Protein AF-X1AUG3-F1 (afdb_monomer_lite)

Radius of gyration: 14.81 Å; chains: 1; bounding box: 40×39×36 Å

Secondary structure (DSSP, 8-state):
---HHHHHHHHHH--TTTHHHHHHHHHHHHHTSSSEEEEEETT-BEEEE--TTPPTTPBPPHHHHHHHHHHHHHHHHHHTTS-EEEEEE-TTS-EEEEEEETTTEEEEEEE-SSPPPHHHHHHHHHHHHHHHHHHHHHHHHHH-

Structure (mmCIF, N/CA/C/O backbone):
data_AF-X1AUG3-F1
#
_entry.id   AF-X1AUG3-F1
#
loop_
_atom_site.group_PDB
_atom_site.id
_atom_site.type_symbol
_atom_site.label_atom_id
_atom_site.label_alt_id
_atom_site.label_comp_id
_atom_site.label_asym_id
_atom_site.label_entity_id
_atom_site.label_seq_id
_atom_site.pdbx_PDB_ins_code
_atom_site.Cartn_x
_atom_site.Cartn_y
_atom_site.Cartn_z
_atom_site.occupancy
_atom_site.B_iso_or_equiv
_atom_site.auth_seq_id
_atom_site.auth_comp_id
_atom_site.auth_asym_id
_atom_site.auth_atom_id
_atom_site.pdbx_PDB_model_num
ATOM 1 N N . GLN A 1 1 ? 9.358 -6.364 19.614 1.00 47.59 1 GLN A N 1
ATOM 2 C CA . GLN A 1 1 ? 8.667 -5.808 18.433 1.00 47.59 1 GLN A CA 1
ATOM 3 C C . GLN A 1 1 ? 9.353 -6.352 17.190 1.00 47.59 1 GLN A C 1
ATOM 5 O O . GLN A 1 1 ? 10.558 -6.181 17.061 1.00 47.59 1 GLN A O 1
ATOM 10 N N . GLU A 1 2 ? 8.629 -7.066 16.330 1.00 58.25 2 GLU A N 1
ATOM 11 C CA . GLU A 1 2 ? 9.107 -7.408 14.982 1.00 58.25 2 GLU A CA 1
ATOM 12 C C . GLU A 1 2 ? 8.834 -6.209 14.058 1.00 58.25 2 GLU A C 1
ATOM 14 O O . GLU A 1 2 ? 7.736 -5.662 14.089 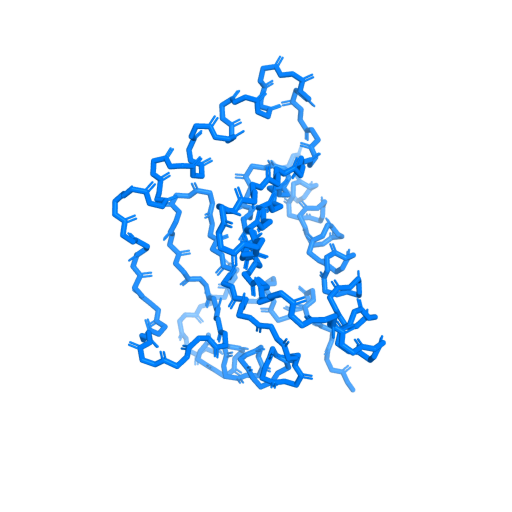1.00 58.25 2 GLU A O 1
ATOM 19 N N . ASN A 1 3 ? 9.824 -5.770 13.272 1.00 74.31 3 ASN A N 1
ATOM 20 C CA . ASN A 1 3 ? 9.666 -4.666 12.313 1.00 74.31 3 ASN A CA 1
ATOM 21 C C . ASN A 1 3 ? 8.805 -5.132 11.114 1.00 74.31 3 ASN A C 1
ATOM 23 O O . ASN A 1 3 ? 9.020 -6.241 10.617 1.00 74.31 3 ASN A O 1
ATOM 27 N N . LEU A 1 4 ? 7.872 -4.296 10.630 1.00 77.25 4 LEU A N 1
ATOM 28 C CA . LEU A 1 4 ? 7.038 -4.558 9.443 1.00 77.25 4 LEU A CA 1
ATOM 29 C C . LEU A 1 4 ? 7.880 -4.965 8.228 1.00 77.25 4 LEU A C 1
ATOM 31 O O . LEU A 1 4 ? 7.541 -5.926 7.546 1.00 77.25 4 LEU A O 1
ATOM 35 N N . THR A 1 5 ? 9.033 -4.328 8.031 1.00 77.25 5 THR A N 1
ATOM 36 C CA . THR A 1 5 ? 10.031 -4.675 7.003 1.00 77.25 5 THR A CA 1
ATOM 37 C C . THR A 1 5 ? 10.372 -6.170 7.006 1.00 77.25 5 THR A C 1
ATOM 39 O O . THR A 1 5 ? 10.444 -6.799 5.953 1.00 77.25 5 THR A O 1
ATOM 42 N N . LYS A 1 6 ? 10.560 -6.766 8.193 1.00 76.38 6 LYS A N 1
ATOM 43 C CA . LYS A 1 6 ? 10.890 -8.191 8.337 1.00 76.38 6 LYS A CA 1
ATOM 44 C C . LYS A 1 6 ? 9.697 -9.067 7.952 1.00 76.38 6 LYS A C 1
ATOM 46 O O . LYS A 1 6 ? 9.866 -10.019 7.205 1.00 76.38 6 LYS A O 1
ATOM 51 N N . ILE A 1 7 ? 8.501 -8.696 8.410 1.00 76.31 7 ILE A N 1
ATOM 52 C CA . ILE A 1 7 ? 7.256 -9.414 8.112 1.00 76.31 7 ILE A CA 1
ATOM 53 C C . ILE A 1 7 ? 6.991 -9.435 6.599 1.00 76.31 7 ILE A C 1
ATOM 55 O O . ILE A 1 7 ? 6.720 -10.496 6.050 1.00 76.31 7 ILE A O 1
ATOM 59 N N . PHE A 1 8 ? 7.127 -8.301 5.906 1.00 74.12 8 PHE A N 1
ATOM 60 C CA . PHE A 1 8 ? 6.914 -8.222 4.454 1.00 74.12 8 PHE A CA 1
ATOM 61 C C . PHE A 1 8 ? 7.964 -8.967 3.637 1.00 74.12 8 PHE A C 1
ATOM 63 O O . PHE A 1 8 ? 7.627 -9.614 2.646 1.00 74.12 8 PHE A O 1
ATOM 70 N N . ARG A 1 9 ? 9.226 -8.924 4.072 1.00 74.31 9 ARG A N 1
ATOM 71 C CA . ARG A 1 9 ? 10.281 -9.747 3.480 1.00 74.31 9 ARG A CA 1
ATOM 72 C C . ARG A 1 9 ? 9.934 -11.221 3.560 1.00 74.31 9 ARG A C 1
ATOM 74 O O . ARG A 1 9 ? 10.011 -11.917 2.555 1.00 74.31 9 ARG A O 1
ATOM 81 N N . ASP A 1 10 ? 9.530 -11.671 4.739 1.00 74.50 10 ASP A N 1
ATOM 82 C CA . ASP A 1 10 ? 9.194 -13.067 4.974 1.00 74.50 10 ASP A CA 1
ATOM 83 C C . ASP A 1 10 ? 7.897 -13.451 4.213 1.00 74.50 10 ASP A C 1
ATOM 85 O O . ASP A 1 10 ? 7.795 -14.573 3.732 1.00 74.50 10 ASP A O 1
ATOM 89 N N . ILE A 1 11 ? 6.953 -12.520 3.985 1.00 73.81 11 ILE A N 1
ATOM 90 C CA . ILE A 1 11 ? 5.775 -12.725 3.110 1.00 73.81 11 ILE A CA 1
ATOM 91 C C . ILE A 1 11 ? 6.176 -12.946 1.643 1.00 73.81 11 ILE A C 1
ATOM 93 O O . ILE A 1 11 ? 5.650 -13.852 1.002 1.00 73.81 11 ILE A O 1
ATOM 97 N N . LEU A 1 12 ? 7.092 -12.136 1.101 1.00 70.50 12 LEU A N 1
ATOM 98 C CA . LEU A 1 12 ? 7.505 -12.239 -0.306 1.00 70.50 12 LEU A CA 1
ATOM 99 C C . LEU A 1 12 ? 8.520 -13.364 -0.565 1.00 70.50 12 LEU A C 1
ATOM 101 O O . LEU A 1 12 ? 8.564 -13.895 -1.671 1.00 70.50 12 LEU A O 1
ATOM 105 N N . MET A 1 13 ? 9.341 -13.722 0.428 1.00 71.44 13 MET A N 1
ATOM 106 C CA . MET A 1 13 ? 10.390 -14.747 0.303 1.00 71.44 13 MET A CA 1
ATOM 107 C C . MET A 1 13 ? 10.010 -16.106 0.916 1.00 71.44 13 MET A C 1
ATOM 109 O O . MET A 1 13 ? 10.731 -17.085 0.732 1.00 71.44 13 MET A O 1
ATOM 113 N N . GLY A 1 14 ? 8.932 -16.171 1.699 1.00 61.41 14 GLY A N 1
ATOM 114 C CA . GLY A 1 14 ? 8.607 -17.315 2.545 1.0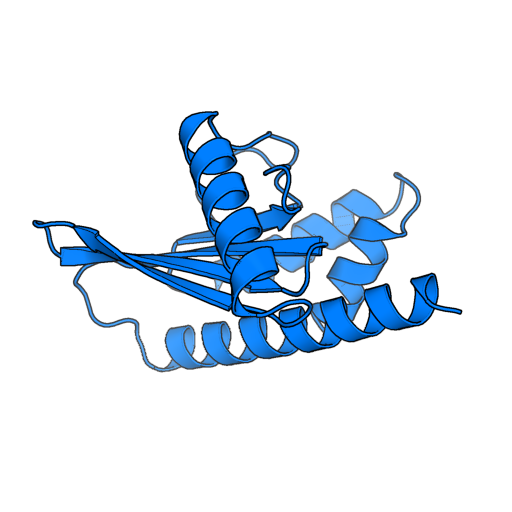0 61.41 14 GLY A CA 1
ATOM 115 C C . GLY A 1 14 ? 8.013 -18.512 1.807 1.00 61.41 14 GLY A C 1
ATOM 116 O O . GLY A 1 14 ? 7.277 -18.389 0.830 1.00 61.41 14 GLY A O 1
ATOM 117 N N . SER A 1 15 ? 8.280 -19.704 2.347 1.00 51.91 15 SER A N 1
ATOM 118 C CA . SER A 1 15 ? 7.519 -20.911 2.018 1.00 51.91 15 SER A CA 1
ATOM 119 C C . SER A 1 15 ? 6.132 -20.856 2.682 1.00 51.91 15 SER A C 1
ATOM 121 O O . SER A 1 15 ? 5.982 -20.344 3.792 1.00 51.91 15 SER A O 1
ATOM 123 N N . TYR A 1 16 ? 5.105 -21.372 2.000 1.00 50.34 16 TYR A N 1
ATOM 124 C CA . TYR A 1 16 ? 3.676 -21.223 2.337 1.00 50.34 16 TYR A CA 1
ATOM 125 C C . TYR A 1 16 ? 3.271 -21.523 3.803 1.00 50.34 16 TYR A C 1
ATOM 127 O O . TYR A 1 16 ? 2.204 -21.085 4.230 1.00 50.34 16 TYR A O 1
ATOM 135 N N . SER A 1 17 ? 4.074 -22.256 4.585 1.00 53.38 17 SER A N 1
ATOM 136 C CA . SER A 1 17 ? 3.726 -22.704 5.942 1.00 53.38 17 SER A CA 1
ATOM 137 C C . SER A 1 17 ? 3.774 -21.619 7.025 1.00 53.38 17 SER A C 1
ATOM 139 O O . SER A 1 17 ? 3.048 -21.734 8.009 1.00 53.38 17 SER A O 1
ATOM 141 N N . GLU A 1 18 ? 4.579 -20.564 6.863 1.00 63.72 18 GLU A N 1
ATOM 142 C CA . GLU A 1 18 ? 4.724 -19.484 7.868 1.00 63.72 18 GLU A CA 1
ATOM 143 C C . GLU A 1 18 ? 4.019 -18.181 7.453 1.00 63.72 18 GLU A C 1
ATOM 145 O O . GLU A 1 18 ? 3.775 -17.290 8.271 1.00 63.72 18 GLU A O 1
ATOM 150 N N . LEU A 1 19 ? 3.602 -18.107 6.188 1.00 68.56 19 LEU A N 1
ATOM 151 C CA . LEU A 1 19 ? 3.015 -16.936 5.542 1.00 68.56 19 LEU A CA 1
ATOM 152 C C . LEU A 1 19 ? 1.785 -16.388 6.284 1.00 68.56 19 LEU A C 1
ATOM 154 O O . LEU A 1 19 ? 1.660 -15.182 6.492 1.00 68.56 19 LEU A O 1
ATOM 158 N N . LYS A 1 20 ? 0.897 -17.277 6.744 1.00 72.19 20 LYS A N 1
ATOM 159 C CA . LYS A 1 20 ? -0.351 -16.892 7.418 1.00 72.19 20 LYS A CA 1
ATOM 160 C C . LYS A 1 20 ? -0.103 -16.117 8.717 1.00 72.19 20 LYS A C 1
ATOM 162 O O . LYS A 1 20 ? -0.744 -15.099 8.951 1.00 72.19 20 LYS A O 1
ATOM 167 N N . GLY A 1 21 ? 0.853 -16.559 9.536 1.00 75.31 21 GLY A N 1
ATOM 168 C CA . GLY A 1 21 ? 1.167 -15.893 10.804 1.00 75.31 21 GLY A CA 1
ATOM 169 C C . GLY A 1 21 ? 1.786 -14.508 10.606 1.00 75.31 21 GLY A C 1
ATOM 170 O O . GLY A 1 21 ? 1.538 -13.595 11.394 1.00 75.31 21 GLY A O 1
ATOM 171 N N . HIS A 1 22 ? 2.562 -14.330 9.536 1.00 75.31 22 HIS A N 1
ATOM 172 C CA . HIS A 1 22 ? 3.121 -13.035 9.157 1.00 75.31 22 HIS A CA 1
ATOM 173 C C . HIS A 1 22 ? 2.046 -12.067 8.651 1.00 75.31 22 HIS A C 1
ATOM 175 O O . HIS A 1 22 ? 2.025 -10.914 9.087 1.00 75.31 22 HIS A O 1
ATOM 181 N N . ILE A 1 23 ? 1.112 -12.543 7.821 1.00 77.94 23 ILE A N 1
ATOM 182 C CA . ILE A 1 23 ? -0.032 -11.746 7.356 1.00 77.94 23 ILE A CA 1
ATOM 183 C C . ILE A 1 23 ? -0.879 -11.284 8.548 1.00 77.94 23 ILE A C 1
ATOM 185 O O . ILE A 1 23 ? -1.077 -10.086 8.711 1.00 77.94 23 ILE A O 1
ATOM 189 N N . GLU A 1 24 ? -1.280 -12.188 9.448 1.00 80.38 24 GLU A N 1
ATOM 190 C CA . GLU A 1 24 ? -2.109 -11.840 10.616 1.00 80.38 24 GLU A CA 1
ATOM 191 C C . GLU A 1 24 ? -1.446 -10.793 11.533 1.00 80.38 24 GLU A C 1
ATOM 193 O O . GLU A 1 24 ? -2.113 -9.912 12.080 1.00 80.38 24 GLU A O 1
ATOM 198 N N . LYS A 1 25 ? -0.119 -10.861 11.713 1.00 82.31 25 LYS A N 1
ATOM 199 C CA . LYS A 1 25 ? 0.634 -9.849 12.473 1.00 82.31 25 LYS A CA 1
ATOM 200 C C . LYS A 1 25 ? 0.639 -8.491 11.768 1.00 82.31 25 LYS A C 1
ATOM 202 O O . LYS A 1 25 ? 0.472 -7.469 12.432 1.00 82.31 25 LYS A O 1
ATOM 207 N N . ALA A 1 26 ? 0.826 -8.471 10.449 1.00 82.31 26 ALA A N 1
ATOM 208 C CA . ALA A 1 26 ? 0.782 -7.239 9.668 1.00 82.31 26 ALA A CA 1
ATOM 209 C C . ALA A 1 26 ? -0.623 -6.617 9.672 1.00 82.31 26 ALA A C 1
ATOM 211 O O . ALA A 1 26 ? -0.743 -5.418 9.908 1.00 82.31 26 ALA A O 1
ATOM 212 N N . GLU A 1 27 ? -1.681 -7.419 9.507 1.00 84.38 27 GLU A N 1
ATOM 213 C CA . GLU A 1 27 ? -3.071 -6.951 9.594 1.00 84.38 27 GLU A CA 1
ATOM 214 C C . GLU A 1 27 ? -3.344 -6.293 10.949 1.00 84.38 27 GLU A C 1
ATOM 216 O O . GLU A 1 27 ? -3.898 -5.197 10.991 1.00 84.38 27 GLU A O 1
ATOM 221 N N . LYS A 1 28 ? -2.885 -6.899 12.054 1.00 86.06 28 LYS A N 1
ATOM 222 C CA . LYS A 1 28 ? -3.016 -6.310 13.397 1.00 86.06 28 LYS A CA 1
ATOM 223 C C . LYS A 1 28 ? -2.346 -4.944 13.511 1.00 86.06 28 LYS A C 1
ATOM 225 O O . LYS A 1 28 ? -2.973 -4.029 14.027 1.00 86.06 28 LYS A O 1
ATOM 230 N N . HIS A 1 29 ? -1.121 -4.785 13.009 1.00 85.06 29 HIS A N 1
ATOM 231 C CA . HIS A 1 29 ? -0.454 -3.479 13.029 1.00 85.06 29 HIS A CA 1
ATOM 232 C C . HIS A 1 29 ? -1.199 -2.435 12.187 1.00 85.06 29 HIS A C 1
ATOM 234 O O . HIS A 1 29 ? -1.283 -1.276 12.583 1.00 85.06 29 HIS A O 1
ATOM 240 N N . LEU A 1 30 ? -1.769 -2.832 11.044 1.00 87.62 30 LEU A N 1
ATOM 241 C CA . LEU A 1 30 ? -2.552 -1.919 10.212 1.00 87.62 30 LEU A CA 1
ATOM 242 C C . LEU A 1 30 ? -3.906 -1.558 10.847 1.00 87.62 30 LEU A C 1
ATOM 244 O O . LEU A 1 30 ? -4.379 -0.446 10.639 1.00 87.62 30 LEU A O 1
ATOM 248 N N . GLN A 1 31 ? -4.534 -2.451 11.621 1.00 87.56 31 GLN A N 1
ATOM 249 C CA . GLN A 1 31 ? -5.792 -2.166 12.337 1.00 87.56 31 GLN A CA 1
ATOM 250 C C . GLN A 1 31 ? -5.655 -1.030 13.362 1.00 87.56 31 GLN A C 1
ATOM 252 O O . GLN A 1 31 ? -6.645 -0.389 13.696 1.00 87.56 31 GLN A O 1
ATOM 257 N N . GLU A 1 32 ? -4.444 -0.753 13.849 1.00 87.94 32 GLU A N 1
ATOM 258 C CA . GLU A 1 32 ? -4.193 0.355 14.777 1.00 87.94 32 GLU A CA 1
ATOM 259 C C . GLU A 1 32 ? -4.116 1.732 14.100 1.00 87.94 32 GLU A C 1
ATOM 261 O O . GLU A 1 32 ? -3.852 2.732 14.772 1.00 87.94 32 GLU A O 1
ATOM 266 N N . ILE A 1 33 ? -4.268 1.778 12.775 1.00 88.12 33 ILE A N 1
ATOM 267 C CA . ILE A 1 33 ? -4.255 3.000 11.981 1.00 88.12 33 ILE A CA 1
ATOM 268 C C . ILE A 1 33 ? -5.694 3.309 11.584 1.00 88.12 33 ILE A C 1
ATOM 270 O O . ILE A 1 33 ? -6.336 2.508 10.902 1.00 88.12 33 ILE A O 1
ATOM 274 N N . ASN A 1 34 ? -6.182 4.496 11.944 1.00 87.56 34 ASN A N 1
ATOM 275 C CA . ASN A 1 34 ? -7.512 4.973 11.571 1.00 87.56 34 ASN A CA 1
ATOM 276 C C . ASN A 1 34 ? -7.557 5.467 10.110 1.00 87.56 34 ASN A C 1
ATOM 278 O O . ASN A 1 34 ? -7.875 6.614 9.809 1.00 87.56 34 ASN A O 1
ATOM 282 N N . ALA A 1 35 ? -7.171 4.595 9.185 1.00 87.31 35 ALA A N 1
ATOM 283 C CA . ALA A 1 35 ? -7.253 4.798 7.747 1.00 87.31 35 ALA A CA 1
ATOM 284 C C . ALA A 1 35 ? -7.418 3.447 7.062 1.00 87.31 35 ALA A C 1
ATOM 286 O O . ALA A 1 35 ? -6.986 2.419 7.579 1.00 87.31 35 ALA A O 1
ATOM 287 N N . ARG A 1 36 ? -7.996 3.434 5.862 1.00 90.38 36 ARG A N 1
ATOM 288 C CA . ARG A 1 36 ? -8.085 2.203 5.072 1.00 90.38 36 ARG A CA 1
ATOM 289 C C . ARG A 1 36 ? -6.806 2.037 4.266 1.00 90.38 36 ARG A C 1
ATOM 291 O O . ARG A 1 36 ? -6.529 2.845 3.383 1.00 90.38 36 ARG A O 1
ATOM 298 N N . ILE A 1 37 ? -6.052 0.989 4.565 1.00 91.50 37 ILE A N 1
ATOM 299 C CA . ILE A 1 37 ? -4.750 0.701 3.969 1.00 91.50 37 ILE A CA 1
ATOM 300 C C . ILE A 1 37 ? -4.805 -0.653 3.277 1.00 91.50 37 ILE A C 1
ATOM 302 O O . ILE A 1 37 ? -5.223 -1.655 3.866 1.00 91.50 37 ILE A O 1
ATOM 306 N N . ILE A 1 38 ? -4.355 -0.673 2.027 1.00 91.19 38 ILE A N 1
ATOM 307 C CA . ILE A 1 38 ? -4.144 -1.888 1.247 1.00 91.19 38 ILE A CA 1
ATOM 308 C C . ILE A 1 38 ? -2.706 -1.878 0.744 1.00 91.19 38 ILE A C 1
ATOM 310 O O . ILE A 1 38 ? -2.254 -0.895 0.161 1.00 91.19 38 ILE A O 1
ATOM 314 N N . ILE A 1 39 ? -1.999 -2.981 0.957 1.00 90.94 39 ILE A N 1
ATOM 315 C CA . ILE A 1 39 ? -0.633 -3.185 0.489 1.00 90.94 39 ILE A CA 1
ATOM 316 C C . ILE A 1 39 ? -0.662 -4.345 -0.498 1.00 90.94 39 ILE A C 1
ATOM 318 O O . ILE A 1 39 ? -1.071 -5.458 -0.159 1.00 90.94 39 ILE A O 1
ATOM 322 N N . SER A 1 40 ? -0.256 -4.072 -1.731 1.00 90.00 40 SER A N 1
ATOM 323 C CA . SER A 1 40 ? -0.225 -5.028 -2.832 1.00 90.00 40 SER A CA 1
ATOM 324 C C . SER A 1 40 ? 1.128 -5.009 -3.533 1.00 90.00 40 SER A C 1
ATOM 326 O O . SER A 1 40 ? 1.939 -4.104 -3.330 1.00 90.00 40 SER A O 1
ATOM 328 N N . ASP A 1 41 ? 1.364 -5.986 -4.401 1.00 89.00 41 ASP A N 1
ATOM 329 C CA . ASP A 1 41 ? 2.372 -5.816 -5.445 1.00 89.00 41 ASP A CA 1
ATOM 330 C C . ASP A 1 41 ? 1.891 -4.817 -6.523 1.00 89.00 41 ASP A C 1
ATOM 332 O O . ASP A 1 41 ? 0.739 -4.361 -6.514 1.00 89.00 41 ASP A O 1
ATOM 336 N N . ILE A 1 42 ? 2.766 -4.474 -7.474 1.00 88.06 42 ILE A N 1
ATOM 337 C CA . ILE A 1 42 ? 2.416 -3.604 -8.615 1.00 88.06 42 ILE A CA 1
ATOM 338 C C . ILE A 1 42 ? 1.383 -4.212 -9.579 1.00 88.06 42 ILE A C 1
ATOM 340 O O . ILE A 1 42 ? 0.807 -3.488 -10.387 1.00 88.06 42 ILE A O 1
ATOM 344 N N . SER A 1 43 ? 1.138 -5.523 -9.506 1.00 87.69 43 SER A N 1
ATOM 345 C CA . SER A 1 43 ? 0.097 -6.207 -10.288 1.00 87.69 43 SER A CA 1
ATOM 346 C C . SER A 1 43 ? -1.270 -6.149 -9.594 1.00 87.69 43 SER A C 1
ATOM 348 O O . SER A 1 43 ? -2.277 -6.586 -10.152 1.00 87.69 43 SER A O 1
ATOM 350 N N . GLY A 1 44 ? -1.321 -5.607 -8.373 1.00 86.94 44 GLY A N 1
ATOM 351 C CA . GLY A 1 44 ? -2.518 -5.507 -7.552 1.00 86.94 44 GLY A CA 1
ATOM 352 C C . GLY A 1 44 ? -2.907 -6.810 -6.856 1.00 86.94 44 GLY A C 1
ATOM 353 O O . GLY A 1 44 ? -4.072 -6.975 -6.491 1.00 86.94 44 GLY A O 1
ATOM 354 N N . ASN A 1 45 ? -1.971 -7.739 -6.656 1.00 87.38 45 ASN A N 1
ATOM 355 C CA . ASN A 1 45 ? -2.177 -8.872 -5.756 1.00 87.38 45 ASN A CA 1
ATOM 356 C C . ASN A 1 45 ? -2.031 -8.387 -4.315 1.00 87.38 45 ASN A C 1
ATOM 358 O O . ASN A 1 45 ? -0.974 -7.887 -3.926 1.00 87.38 45 ASN A O 1
ATOM 362 N N . VAL A 1 46 ? -3.103 -8.491 -3.528 1.00 87.06 46 VAL A N 1
ATOM 363 C CA . VAL A 1 46 ? -3.115 -7.968 -2.161 1.00 87.06 46 VAL A CA 1
ATOM 364 C C . VAL A 1 46 ? -2.263 -8.857 -1.262 1.00 87.06 46 VAL A C 1
ATOM 366 O O . VAL A 1 46 ? -2.541 -10.045 -1.103 1.00 87.06 46 VAL A O 1
ATOM 369 N N . LEU A 1 47 ? -1.248 -8.253 -0.645 1.00 85.25 47 LEU A N 1
ATOM 370 C CA . LEU A 1 47 ? -0.387 -8.897 0.342 1.00 85.25 47 LEU A CA 1
ATOM 371 C C . LEU A 1 47 ? -1.021 -8.809 1.730 1.00 85.25 47 LEU A C 1
ATOM 373 O O . LEU A 1 47 ? -1.101 -9.805 2.443 1.00 85.25 47 LEU A O 1
ATOM 377 N N . VAL A 1 48 ? -1.490 -7.613 2.105 1.00 88.31 48 VAL A N 1
ATOM 378 C CA . VAL A 1 48 ? -2.142 -7.360 3.394 1.00 88.31 48 VAL A CA 1
ATOM 379 C C . VAL A 1 48 ? -2.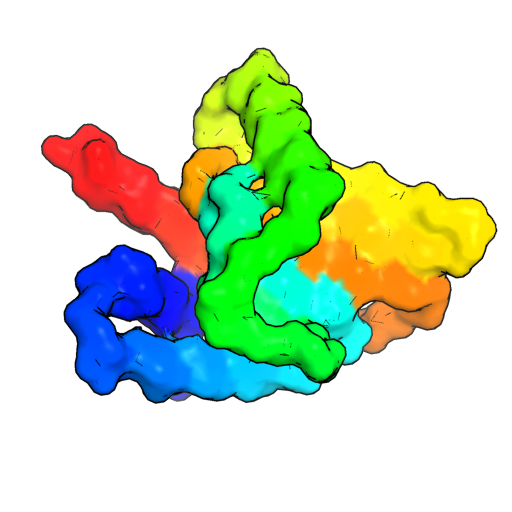992 -6.088 3.357 1.00 88.31 48 VAL A C 1
ATOM 381 O O . VAL A 1 48 ? -2.725 -5.173 2.578 1.00 88.31 48 VAL A O 1
ATOM 384 N N . HIS A 1 49 ? -4.016 -6.004 4.203 1.00 90.00 49 HIS A N 1
ATOM 385 C CA . HIS A 1 49 ? -4.862 -4.819 4.345 1.00 90.00 49 HIS A CA 1
ATOM 386 C C . HIS A 1 49 ? -5.500 -4.751 5.741 1.00 90.00 49 HIS A C 1
ATOM 388 O O . HIS A 1 49 ? -5.541 -5.743 6.460 1.00 90.00 49 HIS A O 1
ATOM 394 N N . ASN A 1 50 ? -6.063 -3.600 6.115 1.00 88.62 50 ASN A N 1
ATOM 395 C CA . ASN A 1 50 ? -6.954 -3.478 7.287 1.00 88.62 50 ASN A CA 1
ATOM 396 C C . ASN A 1 50 ? -8.429 -3.242 6.911 1.00 88.62 50 ASN A C 1
ATOM 398 O O . ASN A 1 50 ? -9.278 -3.028 7.775 1.00 88.62 50 ASN A O 1
ATOM 402 N N . VAL A 1 51 ? -8.751 -3.284 5.616 1.00 83.88 51 VAL A N 1
ATOM 403 C CA . VAL A 1 51 ? -10.105 -3.028 5.111 1.00 83.88 51 VAL A CA 1
ATOM 404 C C . VAL A 1 51 ? -11.051 -4.175 5.476 1.00 83.88 51 VAL A C 1
ATOM 406 O O . VAL A 1 51 ? -10.832 -5.317 5.079 1.00 83.88 51 VAL A O 1
ATOM 409 N N . GLN A 1 52 ? -12.123 -3.869 6.210 1.00 72.12 52 GLN A N 1
ATOM 410 C CA . GLN A 1 52 ? -13.159 -4.848 6.550 1.00 72.12 52 GLN A CA 1
ATOM 411 C C . GLN A 1 52 ? -13.929 -5.302 5.301 1.00 72.12 52 GLN A C 1
ATOM 413 O O . GLN A 1 52 ? -14.239 -4.497 4.424 1.00 72.12 52 GLN A O 1
ATOM 418 N N . GLY A 1 53 ? -14.266 -6.593 5.234 1.00 63.97 53 GLY A N 1
ATOM 419 C CA . GLY A 1 53 ? -15.036 -7.171 4.125 1.00 63.97 53 GLY A CA 1
ATOM 420 C C . GLY A 1 53 ? -14.221 -7.512 2.870 1.00 63.97 53 GLY A C 1
ATOM 421 O O . GLY A 1 53 ? -14.790 -8.013 1.904 1.00 63.97 53 GLY A O 1
ATOM 422 N N . VAL A 1 54 ? -12.905 -7.287 2.886 1.00 63.50 54 VAL A N 1
ATOM 423 C CA . VAL A 1 54 ? -11.956 -7.813 1.893 1.00 63.50 54 VAL A CA 1
ATOM 424 C C . VAL A 1 54 ? -11.277 -9.039 2.515 1.00 63.50 54 VAL A C 1
ATOM 426 O O . VAL A 1 54 ? -10.934 -9.001 3.692 1.00 63.50 54 VAL A O 1
ATOM 429 N N . SER A 1 55 ? -11.136 -10.149 1.787 1.00 53.78 55 SER A N 1
ATOM 430 C CA . SER A 1 55 ? -10.347 -11.301 2.252 1.00 53.78 55 SER A CA 1
ATOM 431 C C . SER A 1 55 ? -8.927 -11.251 1.685 1.00 53.78 55 SER A C 1
ATOM 433 O O . SER A 1 55 ? -8.746 -11.059 0.480 1.00 53.78 55 SER A O 1
ATOM 435 N N . SER A 1 56 ? -7.925 -11.475 2.531 1.00 54.38 56 SER A N 1
ATOM 436 C CA . SER A 1 56 ? -6.514 -11.584 2.153 1.00 54.38 56 SER A CA 1
ATOM 437 C C . SER A 1 56 ? -6.311 -12.699 1.103 1.00 54.38 56 SER A C 1
ATOM 439 O O . SER A 1 56 ? -6.967 -13.741 1.157 1.00 54.38 56 SER A O 1
ATOM 441 N N . GLY A 1 57 ? -5.442 -12.472 0.108 1.00 57.16 57 GLY A N 1
ATOM 442 C CA . GLY A 1 57 ? -5.257 -13.366 -1.051 1.00 57.16 57 GLY A CA 1
ATOM 443 C C . GLY A 1 57 ? -6.144 -13.062 -2.271 1.00 57.16 57 GLY A C 1
ATOM 444 O O . GLY A 1 57 ? -6.113 -13.800 -3.255 1.00 57.16 57 GLY A O 1
ATOM 445 N N . LEU A 1 58 ? -6.926 -11.978 -2.233 1.00 68.88 58 LEU A N 1
ATOM 446 C CA . LEU A 1 58 ? -7.661 -11.459 -3.389 1.00 68.88 58 LEU A CA 1
ATOM 447 C C . LEU A 1 58 ? -6.780 -10.557 -4.265 1.00 68.88 58 LEU A C 1
ATOM 449 O O . LEU A 1 58 ? -5.920 -9.819 -3.788 1.00 68.88 58 LEU A O 1
ATOM 453 N N . SER A 1 59 ? -7.048 -10.574 -5.567 1.00 78.50 59 SER A N 1
ATOM 454 C CA . SER A 1 59 ? -6.566 -9.534 -6.474 1.00 78.50 59 SER A CA 1
ATOM 455 C C . SER A 1 59 ? -7.484 -8.317 -6.361 1.00 78.50 59 SER A C 1
ATOM 457 O O . SER A 1 59 ? -8.702 -8.465 -6.216 1.00 78.50 59 SER A O 1
ATOM 459 N N . LEU A 1 60 ? -6.913 -7.116 -6.427 1.00 84.69 60 LEU A N 1
ATOM 460 C CA . LEU A 1 60 ? -7.687 -5.883 -6.503 1.00 84.69 60 LEU A CA 1
ATOM 461 C C . LEU A 1 60 ? -8.647 -5.917 -7.701 1.00 84.69 60 LEU A C 1
ATOM 463 O O . LEU A 1 60 ? -8.413 -6.593 -8.709 1.00 84.69 60 LEU A O 1
ATOM 467 N N . ARG A 1 61 ? -9.739 -5.153 -7.596 1.00 85.56 61 ARG A N 1
ATOM 468 C CA . ARG A 1 61 ? -10.669 -4.953 -8.714 1.00 85.56 61 ARG A CA 1
ATOM 469 C C . ARG A 1 61 ? -9.906 -4.408 -9.928 1.00 85.56 61 ARG A C 1
ATOM 471 O O . ARG A 1 61 ? -8.932 -3.677 -9.771 1.00 85.56 61 ARG A O 1
ATOM 478 N N . ALA A 1 62 ? -10.342 -4.792 -11.129 1.00 86.69 62 ALA A N 1
ATOM 479 C CA . ALA A 1 62 ? -9.627 -4.508 -12.374 1.00 86.69 62 ALA A CA 1
ATOM 480 C C . ALA A 1 62 ? -9.257 -3.026 -12.544 1.00 86.69 62 ALA A C 1
ATOM 482 O O . ALA A 1 62 ? -8.111 -2.730 -12.835 1.00 86.69 62 ALA A O 1
ATOM 483 N N . ASP A 1 63 ? -10.173 -2.112 -12.242 1.00 86.50 63 ASP A N 1
ATOM 484 C CA . ASP A 1 63 ? -9.938 -0.667 -12.311 1.00 86.50 63 ASP A CA 1
ATOM 485 C C . ASP A 1 63 ? -8.837 -0.164 -11.363 1.00 86.50 63 ASP A C 1
ATOM 487 O O . ASP A 1 63 ? -8.040 0.687 -11.745 1.00 86.50 63 ASP A O 1
ATOM 491 N N . LEU A 1 64 ? -8.744 -0.700 -10.143 1.00 87.06 64 LEU A N 1
ATOM 492 C CA . LEU A 1 64 ? -7.660 -0.372 -9.214 1.00 87.06 64 LEU A CA 1
ATOM 493 C C . LEU A 1 64 ? -6.322 -0.936 -9.696 1.00 87.06 64 LEU A C 1
ATOM 495 O O . LEU A 1 64 ? -5.293 -0.287 -9.525 1.00 87.06 64 LEU A O 1
ATOM 499 N N . ARG A 1 65 ? -6.325 -2.118 -10.322 1.00 90.62 65 ARG A N 1
ATOM 500 C CA . ARG A 1 65 ? -5.113 -2.682 -10.938 1.00 90.62 65 ARG A CA 1
ATOM 501 C C . ARG A 1 65 ? -4.660 -1.844 -12.126 1.00 90.62 65 ARG A C 1
ATOM 503 O O . ARG A 1 65 ? -3.480 -1.525 -12.218 1.00 90.62 65 ARG A O 1
ATOM 510 N N . ASP A 1 66 ? -5.594 -1.434 -12.977 1.00 90.50 66 ASP A N 1
ATOM 511 C CA . ASP A 1 66 ? -5.326 -0.572 -14.128 1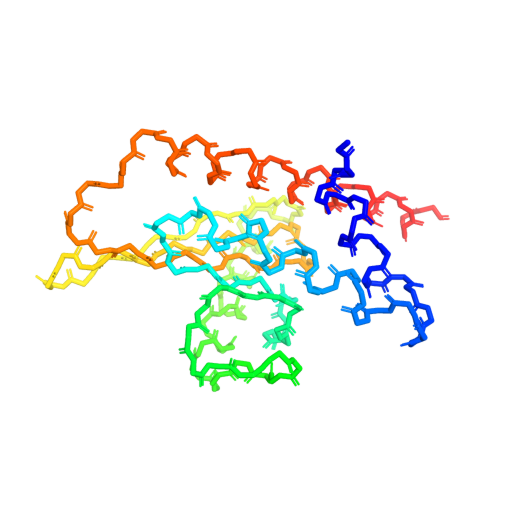.00 90.50 66 ASP A CA 1
ATOM 512 C C . ASP A 1 66 ? -4.813 0.801 -13.674 1.00 90.50 66 ASP A C 1
ATOM 514 O O . ASP A 1 66 ? -3.884 1.350 -14.271 1.00 90.50 66 ASP A O 1
ATOM 518 N N . PHE A 1 67 ? -5.353 1.330 -12.571 1.00 90.25 67 PHE A N 1
ATOM 519 C CA . PHE A 1 67 ? -4.862 2.551 -11.938 1.00 90.25 67 PHE A CA 1
ATOM 520 C C . PHE A 1 67 ? -3.419 2.401 -11.435 1.00 90.25 67 PHE A C 1
ATOM 522 O O . PHE A 1 67 ? -2.567 3.209 -11.804 1.00 90.25 67 PHE A O 1
ATOM 529 N N . ILE A 1 68 ? -3.109 1.350 -10.662 1.00 91.31 68 ILE A N 1
ATOM 530 C CA . ILE A 1 68 ? -1.737 1.075 -10.193 1.00 91.31 68 ILE A CA 1
ATOM 531 C C . ILE A 1 68 ? -0.787 0.910 -11.381 1.00 91.31 68 ILE A C 1
ATOM 533 O O . ILE A 1 68 ? 0.292 1.499 -11.382 1.00 91.31 68 ILE A O 1
ATOM 537 N N . SER A 1 69 ? -1.192 0.154 -12.402 1.00 90.75 69 SER A N 1
ATOM 538 C CA . SER A 1 69 ? -0.397 -0.074 -13.609 1.00 90.75 69 SER A CA 1
ATOM 539 C C . SER A 1 69 ? -0.101 1.237 -14.340 1.00 90.75 69 SER A C 1
ATOM 541 O O . SER A 1 69 ? 1.056 1.529 -14.641 1.00 90.75 69 SER A O 1
ATOM 543 N N . SER A 1 70 ? -1.115 2.083 -14.533 1.00 90.75 70 SER A N 1
ATOM 544 C CA . SER A 1 70 ? -0.966 3.396 -15.174 1.00 90.75 70 SER A CA 1
ATOM 545 C C . SER A 1 70 ? -0.028 4.310 -14.384 1.00 90.75 70 SER A C 1
ATOM 547 O O . SER A 1 70 ? 0.874 4.927 -14.953 1.00 90.75 70 SER A O 1
ATOM 549 N N . CYS A 1 71 ? -0.185 4.357 -13.060 1.00 90.38 71 CYS A N 1
ATOM 550 C CA . CYS A 1 71 ? 0.716 5.087 -12.176 1.00 90.38 71 CYS A CA 1
ATOM 551 C C . CYS A 1 71 ? 2.145 4.533 -12.227 1.00 90.38 71 CYS A C 1
ATOM 553 O O . CYS A 1 71 ? 3.094 5.313 -12.255 1.00 90.38 71 CYS A O 1
ATOM 555 N N . ASN A 1 72 ? 2.322 3.212 -12.301 1.00 88.00 72 ASN A N 1
ATOM 556 C CA . ASN A 1 72 ? 3.639 2.592 -12.413 1.00 88.00 72 ASN A CA 1
ATOM 557 C C . ASN A 1 72 ? 4.329 2.942 -13.742 1.00 88.00 72 ASN A C 1
ATOM 559 O O . ASN A 1 72 ? 5.515 3.262 -13.742 1.00 88.00 72 ASN A O 1
ATOM 563 N N . VAL A 1 73 ? 3.586 2.971 -14.854 1.00 89.06 73 VAL A N 1
ATOM 564 C CA . VAL A 1 73 ? 4.093 3.411 -16.167 1.00 89.06 73 VAL A CA 1
ATOM 565 C C . VAL A 1 73 ? 4.523 4.878 -16.128 1.00 89.06 73 VAL A C 1
ATOM 567 O O . VAL A 1 73 ? 5.599 5.225 -16.615 1.00 89.06 73 VAL A O 1
ATOM 570 N N . ILE A 1 74 ? 3.720 5.765 -15.530 1.00 86.75 74 ILE A N 1
ATOM 571 C CA . ILE A 1 74 ? 4.116 7.173 -15.337 1.00 86.75 74 ILE A CA 1
ATOM 572 C C . ILE A 1 74 ? 5.382 7.243 -14.483 1.00 86.75 74 ILE A C 1
ATOM 574 O O . ILE A 1 74 ? 6.321 7.972 -14.807 1.00 86.75 74 ILE A O 1
ATOM 578 N N . ARG A 1 75 ? 5.418 6.455 -13.407 1.00 88.62 75 ARG A N 1
ATOM 579 C CA . ARG A 1 75 ? 6.549 6.383 -12.494 1.00 88.62 75 ARG A CA 1
ATOM 580 C C . ARG A 1 75 ? 7.834 5.961 -13.214 1.00 88.62 75 ARG A C 1
ATOM 582 O O . ARG A 1 75 ? 8.863 6.596 -13.021 1.00 88.62 75 ARG A O 1
ATOM 589 N N . GLU A 1 76 ? 7.776 4.948 -14.070 1.00 84.75 76 GLU A N 1
ATOM 590 C CA . GLU A 1 76 ? 8.918 4.465 -14.854 1.00 84.75 76 GLU A CA 1
ATOM 591 C C . GLU A 1 76 ? 9.412 5.519 -15.852 1.00 84.75 76 GLU A C 1
ATOM 593 O O . GLU A 1 76 ? 10.608 5.776 -15.946 1.00 84.75 76 GLU A O 1
ATOM 598 N N . ASN A 1 77 ? 8.497 6.205 -16.537 1.00 83.50 77 ASN A N 1
ATOM 599 C CA . ASN A 1 77 ? 8.863 7.204 -17.541 1.00 83.50 77 ASN A CA 1
ATOM 600 C C . ASN A 1 77 ? 9.426 8.506 -16.946 1.00 83.50 77 ASN A C 1
ATOM 602 O O . ASN A 1 77 ? 10.263 9.152 -17.572 1.00 83.50 77 ASN A O 1
ATOM 606 N N . VAL A 1 78 ? 8.958 8.916 -15.763 1.00 78.31 78 VAL A N 1
ATOM 607 C CA . VAL A 1 78 ? 9.310 10.216 -15.159 1.00 78.31 78 VAL A CA 1
ATOM 608 C C . VAL A 1 78 ? 10.368 10.081 -14.066 1.00 78.31 78 VAL A C 1
ATOM 610 O O . VAL A 1 78 ? 11.254 10.925 -13.956 1.00 78.31 78 VAL A O 1
ATOM 613 N N . PHE A 1 79 ? 10.298 9.019 -13.264 1.00 72.38 79 PHE A N 1
ATOM 614 C CA . PHE A 1 79 ? 11.157 8.813 -12.094 1.00 72.38 79 PHE A CA 1
ATOM 615 C C . PHE A 1 79 ? 12.168 7.680 -12.296 1.00 72.38 79 PHE A C 1
ATOM 617 O O . PHE A 1 79 ? 12.918 7.380 -11.364 1.00 72.38 79 PHE A O 1
ATOM 624 N N . LEU A 1 80 ? 12.209 7.090 -13.502 1.00 66.56 80 LEU A N 1
ATOM 625 C CA . LEU A 1 80 ? 13.114 6.030 -13.964 1.00 66.56 80 LEU A CA 1
ATOM 626 C C . LEU A 1 80 ? 13.022 4.753 -13.114 1.00 66.56 80 LEU A C 1
ATOM 628 O O . LEU A 1 80 ? 12.470 3.732 -13.518 1.00 66.56 80 LEU A O 1
ATOM 632 N N . SER A 1 81 ? 13.563 4.821 -11.901 1.00 62.97 81 SER A N 1
ATOM 633 C CA . SER A 1 81 ? 13.769 3.706 -10.988 1.00 62.97 81 SER A CA 1
ATOM 634 C C . SER A 1 81 ? 13.496 4.048 -9.518 1.00 62.97 81 SER A C 1
ATOM 636 O O . SER A 1 81 ? 13.670 3.171 -8.668 1.00 62.97 81 SER A O 1
ATOM 638 N N . ASP A 1 82 ? 12.985 5.238 -9.187 1.00 77.00 82 ASP A N 1
ATOM 639 C CA . ASP A 1 82 ? 12.677 5.592 -7.795 1.00 77.00 82 ASP A CA 1
ATOM 640 C C . ASP A 1 82 ? 11.201 5.427 -7.405 1.00 77.00 82 ASP A C 1
ATOM 642 O O . ASP A 1 82 ? 10.362 5.094 -8.236 1.00 77.00 82 ASP A O 1
ATOM 646 N N . SER A 1 83 ? 10.887 5.549 -6.119 1.00 86.12 83 SER A N 1
ATOM 647 C CA . SER A 1 83 ? 9.504 5.467 -5.626 1.00 86.12 83 SER A CA 1
ATOM 648 C C . SER A 1 83 ? 8.701 6.714 -6.017 1.00 86.12 83 SER A C 1
ATOM 650 O O . SER A 1 83 ? 9.270 7.799 -6.116 1.00 86.12 83 SER A O 1
ATOM 652 N N . ALA A 1 84 ? 7.387 6.581 -6.199 1.00 89.75 84 ALA A N 1
ATOM 653 C CA . ALA A 1 84 ? 6.497 7.688 -6.552 1.00 89.75 84 ALA A CA 1
ATOM 654 C C . ALA A 1 84 ? 5.247 7.728 -5.664 1.00 89.75 84 ALA A C 1
ATOM 656 O O . ALA A 1 84 ? 4.793 6.704 -5.154 1.00 89.75 84 ALA A O 1
ATOM 657 N N . GLU A 1 85 ? 4.689 8.926 -5.506 1.00 92.19 85 GLU A N 1
ATOM 658 C CA . GLU A 1 85 ? 3.451 9.191 -4.775 1.00 92.19 85 GLU A CA 1
ATOM 659 C C . GLU A 1 85 ? 2.434 9.826 -5.729 1.00 92.19 85 GLU A C 1
ATOM 661 O O . GLU A 1 85 ? 2.738 10.795 -6.424 1.00 92.19 85 GLU A O 1
ATOM 666 N N . PHE A 1 86 ? 1.219 9.289 -5.734 1.00 91.00 86 PHE A N 1
ATOM 667 C CA . PHE A 1 86 ? 0.081 9.796 -6.489 1.00 91.00 86 PHE A CA 1
ATOM 668 C C . PHE A 1 86 ? -1.056 10.103 -5.520 1.00 91.00 86 PHE A C 1
ATOM 670 O O . PHE A 1 86 ? -1.349 9.304 -4.632 1.00 91.00 86 PHE A O 1
ATOM 677 N N . LYS A 1 87 ? -1.703 11.257 -5.689 1.00 90.12 87 LYS A N 1
ATOM 678 C CA . LYS A 1 87 ? -2.837 11.685 -4.862 1.00 90.12 87 LYS A CA 1
ATOM 679 C C . LYS A 1 87 ? -4.012 12.054 -5.743 1.00 90.12 87 LYS A C 1
ATOM 681 O O . LYS A 1 87 ? -3.832 12.693 -6.777 1.00 90.12 87 LYS A O 1
ATOM 686 N N . GLY A 1 88 ? -5.203 11.678 -5.309 1.00 84.88 88 GLY A N 1
ATOM 687 C CA . GLY A 1 88 ? -6.458 12.084 -5.914 1.00 84.88 88 GLY A CA 1
ATOM 688 C C . GLY A 1 88 ? -7.454 12.440 -4.825 1.00 84.88 88 GLY A C 1
ATOM 689 O O . GLY A 1 88 ? -7.595 11.705 -3.853 1.00 84.88 88 GLY A O 1
ATOM 690 N N . ASN A 1 89 ? -8.153 13.553 -5.009 1.00 84.44 89 ASN A N 1
ATOM 691 C CA . ASN A 1 89 ? -9.251 13.956 -4.143 1.00 84.44 89 ASN A CA 1
ATOM 692 C C . ASN A 1 89 ? -10.557 13.795 -4.913 1.00 84.44 89 ASN A C 1
ATOM 694 O O . ASN A 1 89 ? -10.637 14.158 -6.087 1.00 84.44 89 ASN A O 1
ATOM 698 N N . SER A 1 90 ? -11.571 13.244 -4.258 1.00 81.00 90 SER A N 1
ATOM 699 C CA . SER A 1 90 ? -12.941 13.278 -4.768 1.00 81.00 90 SER A CA 1
ATOM 700 C C . SER A 1 90 ? -13.599 14.625 -4.461 1.00 81.00 90 SER A C 1
ATOM 702 O O . SER A 1 90 ? -13.173 15.336 -3.551 1.00 81.00 90 SER A O 1
ATOM 704 N N . GLU A 1 91 ? -14.670 14.952 -5.185 1.00 75.62 91 GLU A N 1
ATOM 705 C CA . GLU A 1 91 ? -15.514 16.124 -4.895 1.00 75.62 91 GLU A CA 1
ATOM 706 C C . GLU A 1 91 ? -16.155 16.053 -3.497 1.00 75.62 91 GLU A C 1
ATOM 708 O O . GLU A 1 91 ? -16.453 17.081 -2.902 1.00 75.62 91 GLU A O 1
ATOM 713 N N . GLU A 1 92 ? -16.304 14.841 -2.951 1.00 72.88 92 GLU A N 1
ATOM 714 C CA . GLU A 1 92 ? -16.790 14.548 -1.594 1.00 72.88 92 GLU A CA 1
ATOM 715 C C . GLU A 1 92 ? -15.661 14.555 -0.540 1.00 72.88 92 GLU A C 1
ATOM 717 O O . GLU A 1 92 ? -15.783 13.921 0.507 1.00 72.88 92 GLU A O 1
ATOM 722 N N . GLY A 1 93 ? -14.501 15.129 -0.877 1.00 71.50 93 GLY A N 1
ATOM 723 C CA . GLY A 1 93 ? -13.354 15.309 0.016 1.00 71.50 93 GLY A CA 1
ATOM 724 C C . GLY A 1 93 ? -12.657 14.029 0.500 1.00 71.50 93 GLY A C 1
ATOM 725 O O . GLY A 1 93 ? -11.721 14.093 1.293 1.00 71.50 93 GLY A O 1
ATOM 726 N N . LYS A 1 94 ? -13.038 12.851 -0.011 1.00 81.38 94 LYS A N 1
ATOM 727 C CA . LYS A 1 94 ? -12.256 11.616 0.174 1.00 81.38 94 LYS A CA 1
ATOM 728 C C . LYS A 1 94 ? -10.934 11.729 -0.575 1.00 81.38 94 LYS A C 1
ATOM 730 O O . LYS A 1 94 ? -10.939 12.020 -1.774 1.00 81.38 94 LYS A O 1
ATOM 735 N N . GLU A 1 95 ? -9.838 11.427 0.108 1.00 87.19 95 GLU A N 1
ATOM 736 C CA . GLU A 1 95 ? -8.494 11.410 -0.464 1.00 87.19 95 GLU A CA 1
ATOM 737 C C . GLU A 1 95 ? -8.041 9.962 -0.689 1.00 87.19 95 GLU A C 1
ATOM 739 O O . GLU A 1 95 ? -8.103 9.112 0.205 1.00 87.19 95 GLU A O 1
ATOM 744 N N . LEU A 1 96 ? -7.554 9.687 -1.897 1.00 88.38 96 LEU A N 1
ATOM 745 C CA . LEU A 1 96 ? -6.850 8.466 -2.256 1.00 88.38 96 LEU A CA 1
ATOM 746 C C . LEU A 1 96 ? -5.375 8.799 -2.473 1.00 88.38 96 LEU A C 1
ATOM 748 O O . LEU A 1 96 ? -5.033 9.614 -3.330 1.00 88.38 96 LEU A O 1
ATOM 752 N N . GLN A 1 97 ? -4.502 8.121 -1.738 1.00 92.62 97 GLN A N 1
ATOM 753 C CA . GLN A 1 97 ? -3.059 8.185 -1.924 1.00 92.62 97 GLN A CA 1
ATOM 754 C C . GLN A 1 97 ? -2.546 6.820 -2.373 1.00 92.62 97 GLN A C 1
ATOM 756 O O . GLN A 1 97 ? -2.874 5.795 -1.776 1.00 92.62 97 GLN A O 1
ATOM 761 N N . LEU A 1 98 ? -1.725 6.809 -3.415 1.00 94.06 98 LEU A N 1
ATOM 762 C CA . LEU A 1 98 ? -1.027 5.635 -3.909 1.00 94.06 98 LEU A CA 1
ATOM 763 C C . LEU A 1 98 ? 0.475 5.891 -3.835 1.00 94.06 98 LEU A C 1
ATOM 765 O O . LEU A 1 98 ? 0.997 6.781 -4.503 1.00 94.06 98 LEU A O 1
ATOM 769 N N . TYR A 1 99 ? 1.169 5.065 -3.064 1.00 94.56 99 TYR A N 1
ATOM 770 C CA . TYR A 1 99 ? 2.623 5.032 -3.020 1.00 94.56 99 TYR A CA 1
ATOM 771 C C . TYR A 1 99 ? 3.110 3.808 -3.780 1.00 94.56 99 TYR A C 1
ATOM 773 O O . TYR A 1 99 ? 2.755 2.686 -3.427 1.00 94.56 99 TYR A O 1
ATOM 781 N N . ILE A 1 100 ? 3.929 4.018 -4.804 1.00 92.44 100 ILE A N 1
ATOM 782 C CA . ILE A 1 100 ? 4.604 2.945 -5.533 1.00 92.44 100 ILE A CA 1
ATOM 783 C C . ILE A 1 100 ? 6.065 2.949 -5.109 1.00 92.44 100 ILE A C 1
ATOM 785 O O . ILE A 1 100 ? 6.788 3.916 -5.352 1.00 92.44 100 ILE A O 1
ATOM 789 N N . PHE A 1 101 ? 6.501 1.867 -4.472 1.00 90.62 101 PHE A N 1
ATOM 790 C CA . PHE A 1 101 ? 7.870 1.696 -4.010 1.00 90.62 101 PHE A CA 1
ATOM 791 C C . PHE A 1 101 ? 8.661 0.864 -5.015 1.00 90.62 101 PHE A C 1
ATOM 793 O O . PHE A 1 101 ? 8.443 -0.344 -5.174 1.00 90.62 101 PHE A O 1
ATOM 800 N N . LYS A 1 102 ? 9.582 1.545 -5.708 1.00 85.38 102 LYS A N 1
ATOM 801 C CA . LYS A 1 102 ? 10.308 1.014 -6.868 1.00 85.38 102 LYS A CA 1
ATOM 802 C C . LYS A 1 102 ? 9.316 0.482 -7.913 1.00 85.38 102 LYS A C 1
ATOM 804 O O . LYS A 1 102 ? 8.546 1.262 -8.454 1.00 85.38 102 LYS A O 1
ATOM 809 N N . TYR A 1 103 ? 9.335 -0.817 -8.182 1.00 81.19 103 TYR A N 1
ATOM 810 C CA . TYR A 1 103 ? 8.421 -1.530 -9.080 1.00 81.19 103 TYR A CA 1
ATOM 811 C C . TYR A 1 103 ? 7.898 -2.815 -8.417 1.00 81.19 103 TYR A C 1
ATOM 813 O O . TYR A 1 103 ? 7.498 -3.755 -9.092 1.00 81.19 103 TYR A O 1
ATOM 821 N N . ILE A 1 104 ? 7.956 -2.883 -7.083 1.00 83.94 104 ILE A N 1
ATOM 822 C CA . ILE A 1 104 ? 7.669 -4.112 -6.333 1.00 83.94 104 ILE A CA 1
ATOM 823 C C . ILE A 1 104 ? 6.356 -3.962 -5.579 1.00 83.94 104 ILE A C 1
ATOM 825 O O . ILE A 1 104 ? 5.493 -4.831 -5.669 1.00 83.94 104 ILE A O 1
ATOM 829 N N . LEU A 1 105 ? 6.198 -2.853 -4.853 1.00 90.00 105 LEU A N 1
ATOM 830 C CA . LEU A 1 105 ? 5.097 -2.659 -3.917 1.00 90.00 105 LEU A CA 1
ATOM 831 C C . LEU A 1 105 ? 4.264 -1.431 -4.246 1.00 90.00 105 LEU A C 1
ATOM 833 O O . LEU A 1 105 ? 4.791 -0.383 -4.618 1.00 90.00 105 LEU A O 1
ATOM 837 N N . ALA A 1 106 ? 2.969 -1.558 -3.995 1.00 92.81 106 ALA A N 1
ATOM 838 C CA . ALA A 1 106 ? 2.002 -0.481 -3.993 1.00 92.81 106 ALA A CA 1
ATOM 839 C C . ALA A 1 106 ? 1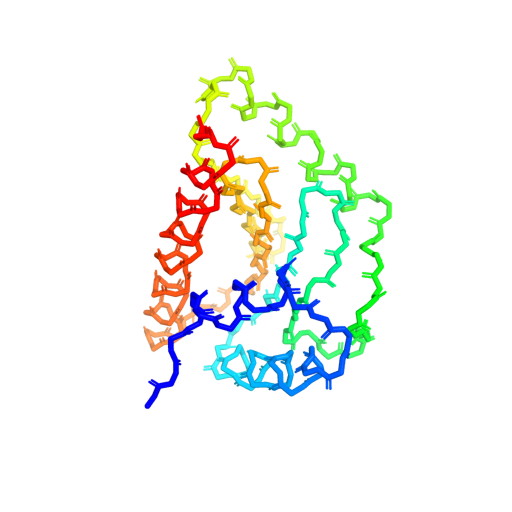.305 -0.417 -2.625 1.00 92.81 106 ALA A C 1
ATOM 841 O O . ALA A 1 106 ? 0.840 -1.427 -2.097 1.00 92.81 106 ALA A O 1
ATOM 842 N N . VAL A 1 107 ? 1.220 0.781 -2.049 1.00 94.06 107 VAL A N 1
ATOM 843 C CA . VAL A 1 107 ? 0.461 1.061 -0.826 1.00 94.06 107 VAL A CA 1
ATOM 844 C C . VAL A 1 107 ? -0.642 2.048 -1.176 1.00 94.06 107 VAL A C 1
ATOM 846 O O . VAL A 1 107 ? -0.367 3.210 -1.475 1.00 94.06 107 VAL A O 1
ATOM 849 N N . LEU A 1 108 ? -1.888 1.580 -1.140 1.00 92.75 108 LEU A N 1
ATOM 850 C CA . LEU A 1 108 ? -3.072 2.425 -1.233 1.00 92.75 108 LEU A CA 1
ATOM 851 C C . LEU A 1 108 ? -3.510 2.840 0.168 1.00 92.75 108 LEU A C 1
ATOM 853 O O . LEU A 1 108 ? -3.736 1.992 1.031 1.00 92.75 108 LEU A O 1
ATOM 857 N N . ILE A 1 109 ? -3.700 4.140 0.358 1.00 92.25 109 ILE A N 1
ATOM 858 C CA . ILE A 1 109 ? -4.262 4.731 1.570 1.00 92.25 109 ILE A CA 1
ATOM 859 C C . ILE A 1 109 ? -5.495 5.531 1.169 1.00 92.25 109 ILE A C 1
ATOM 861 O O . ILE A 1 109 ? -5.411 6.457 0.367 1.00 92.25 109 ILE A O 1
ATOM 865 N N . MET A 1 110 ? -6.643 5.174 1.733 1.00 89.25 110 MET A N 1
ATOM 866 C CA . MET A 1 110 ? -7.887 5.923 1.586 1.00 89.25 110 MET A CA 1
ATOM 867 C C . MET A 1 110 ? -8.208 6.625 2.901 1.00 89.25 110 MET A C 1
ATOM 869 O O . MET A 1 110 ? -8.289 5.981 3.954 1.00 89.25 110 MET A O 1
ATOM 873 N N . LYS A 1 111 ? -8.414 7.938 2.813 1.00 85.38 111 LYS A N 1
ATOM 874 C CA . LYS A 1 111 ? -8.722 8.828 3.932 1.00 85.38 111 LYS A CA 1
ATOM 875 C C . LYS A 1 111 ? -10.096 9.463 3.719 1.00 85.38 111 LYS A C 1
ATOM 877 O O . LYS A 1 111 ? -10.472 9.782 2.589 1.00 85.38 111 LYS A O 1
ATOM 882 N N . SER A 1 112 ? -10.859 9.604 4.796 1.00 76.00 112 SER A N 1
ATOM 883 C CA . SER A 1 112 ? -12.077 10.422 4.841 1.00 76.00 112 SER A CA 1
ATOM 884 C C . SER A 1 112 ? -11.734 11.901 5.061 1.00 76.00 112 SER A C 1
ATOM 886 O O . SER A 1 112 ? -10.601 12.206 5.413 1.00 76.00 112 SER A O 1
ATOM 888 N N . GLU A 1 113 ? -12.706 12.800 4.866 1.00 62.28 113 GLU A N 1
ATOM 889 C CA . GLU A 1 113 ? -12.556 14.254 5.093 1.00 62.28 113 GLU A CA 1
ATOM 890 C C . GLU A 1 113 ? -12.121 14.627 6.518 1.00 62.28 113 GLU A C 1
ATOM 892 O O . GLU A 1 113 ? -11.547 15.693 6.730 1.00 62.28 113 GLU A O 1
ATOM 897 N N . GLU A 1 114 ? -12.403 13.771 7.500 1.00 65.38 114 GLU A N 1
ATOM 898 C CA . GLU A 1 114 ? -11.948 13.963 8.875 1.00 65.38 114 GLU A CA 1
ATOM 899 C C . GLU A 1 114 ? -10.415 13.911 8.935 1.00 65.38 114 GLU A C 1
ATOM 901 O O . GLU A 1 114 ? -9.799 12.967 8.431 1.00 65.38 114 GLU A O 1
ATOM 906 N N . GLU A 1 115 ? -9.794 14.922 9.559 1.00 67.44 115 GLU A N 1
ATOM 907 C CA . GLU A 1 115 ? -8.347 14.929 9.766 1.00 67.44 115 GLU A CA 1
ATOM 908 C C . GLU A 1 115 ? -7.923 13.648 10.491 1.00 67.44 115 GLU A C 1
ATOM 910 O O . GLU A 1 115 ? -8.384 13.335 11.591 1.00 67.44 115 GLU A O 1
ATOM 915 N N . LEU A 1 116 ? -7.024 12.907 9.843 1.00 81.12 116 LEU A N 1
ATOM 916 C CA . LEU A 1 116 ? -6.363 11.744 10.415 1.00 81.12 116 LEU A CA 1
ATOM 917 C C . LEU A 1 116 ? -5.715 12.148 11.738 1.00 81.12 116 LEU A C 1
ATOM 919 O O . LEU A 1 116 ? -4.918 13.089 11.781 1.00 81.12 116 LEU A O 1
ATOM 923 N N . ASP A 1 117 ? -6.028 11.418 12.806 1.00 86.50 117 ASP A N 1
ATOM 924 C CA . ASP A 1 117 ? -5.478 11.728 14.116 1.00 86.50 117 ASP A CA 1
ATOM 925 C C . ASP A 1 117 ? -3.929 11.692 14.084 1.00 86.50 117 ASP A C 1
ATOM 927 O O . ASP A 1 117 ? -3.327 10.981 13.261 1.00 86.50 117 ASP A O 1
ATOM 931 N N . PRO A 1 118 ? -3.247 12.470 14.946 1.00 86.94 118 PRO A N 1
ATOM 932 C CA . PRO A 1 118 ? -1.789 12.574 14.908 1.00 86.94 118 PRO A CA 1
ATOM 933 C C . PRO A 1 118 ? -1.064 11.232 15.071 1.00 86.94 118 PRO A C 1
ATOM 935 O O . PRO A 1 118 ? 0.010 11.045 14.496 1.00 86.94 118 PRO A O 1
ATOM 938 N N . GLU A 1 119 ? -1.640 10.293 15.826 1.00 89.75 119 GLU A N 1
ATOM 939 C CA . GLU A 1 119 ? -1.050 8.974 16.051 1.00 89.75 119 GLU A CA 1
ATOM 940 C C . GLU A 1 119 ? -1.110 8.131 14.773 1.00 89.75 119 GLU A C 1
ATOM 942 O O . GLU A 1 119 ? -0.088 7.605 14.327 1.00 89.75 119 GLU A O 1
ATOM 947 N N . SER A 1 120 ? -2.273 8.058 14.129 1.00 88.56 120 SER A N 1
ATOM 948 C CA . SER A 1 120 ? -2.444 7.365 12.852 1.00 88.56 120 SER A CA 1
ATOM 949 C C . SER A 1 120 ? -1.594 7.990 11.742 1.00 88.56 120 SER A C 1
ATOM 951 O O . SER A 1 120 ? -0.995 7.265 10.947 1.00 88.56 120 SER A O 1
ATOM 953 N N . SER A 1 121 ? -1.469 9.320 11.710 1.00 88.56 121 SER A N 1
ATOM 954 C CA . SER A 1 121 ? -0.585 10.025 10.771 1.00 88.56 121 SER A CA 1
ATOM 955 C C . SER A 1 121 ? 0.885 9.631 10.950 1.00 88.56 121 SER A C 1
ATOM 957 O O . SER A 1 121 ? 1.584 9.354 9.970 1.00 88.56 121 SER A O 1
ATOM 959 N N . GLU A 1 122 ? 1.357 9.548 12.195 1.00 90.00 122 GLU A N 1
ATOM 960 C CA . GLU A 1 122 ? 2.715 9.092 12.498 1.00 90.00 122 GLU A CA 1
ATOM 961 C C . GLU A 1 122 ? 2.906 7.611 12.140 1.00 90.00 122 GLU A C 1
ATOM 963 O O . GLU A 1 122 ? 3.908 7.258 11.516 1.00 90.00 122 GLU A O 1
ATOM 968 N N . LYS A 1 123 ? 1.929 6.745 12.436 1.00 89.88 123 LYS A N 1
ATOM 969 C CA . LYS A 1 123 ? 1.973 5.324 12.051 1.00 89.88 123 LYS A CA 1
ATOM 970 C C . LYS A 1 123 ? 2.021 5.136 10.536 1.00 89.88 123 LYS A C 1
ATOM 972 O O . LYS A 1 123 ? 2.801 4.314 10.059 1.00 89.88 123 LYS A O 1
ATOM 977 N N . ILE A 1 124 ? 1.263 5.924 9.769 1.00 91.00 124 ILE A N 1
ATOM 978 C CA . ILE A 1 124 ? 1.341 5.938 8.299 1.00 91.00 124 ILE A CA 1
ATOM 979 C C . ILE A 1 124 ? 2.742 6.351 7.848 1.00 91.00 124 ILE A C 1
ATOM 981 O O . ILE A 1 124 ? 3.332 5.699 6.988 1.00 91.00 124 ILE A O 1
ATOM 985 N N . ARG A 1 125 ? 3.318 7.399 8.443 1.00 90.56 125 ARG A N 1
ATOM 986 C CA . ARG A 1 125 ? 4.672 7.853 8.101 1.00 90.56 125 ARG A CA 1
ATOM 987 C C . ARG A 1 125 ? 5.723 6.772 8.363 1.00 90.56 125 ARG A C 1
ATOM 989 O O . ARG A 1 125 ? 6.606 6.568 7.528 1.00 90.56 125 ARG A O 1
ATOM 996 N N . VAL A 1 126 ? 5.630 6.079 9.497 1.00 90.12 126 VAL A N 1
ATOM 997 C CA . VAL A 1 126 ? 6.511 4.951 9.837 1.00 90.12 126 VAL A CA 1
ATOM 998 C C . VAL A 1 126 ? 6.315 3.798 8.854 1.00 90.12 126 VAL A C 1
ATOM 1000 O O . VAL A 1 126 ? 7.299 3.316 8.300 1.00 90.12 126 VAL A O 1
ATOM 1003 N N . LEU A 1 127 ? 5.067 3.426 8.555 1.00 90.81 127 LEU A N 1
ATOM 1004 C CA . LEU A 1 127 ? 4.739 2.392 7.574 1.00 90.81 127 LEU A CA 1
ATOM 1005 C C . LEU A 1 127 ? 5.375 2.686 6.210 1.00 90.81 127 LEU A C 1
ATOM 1007 O O . LEU A 1 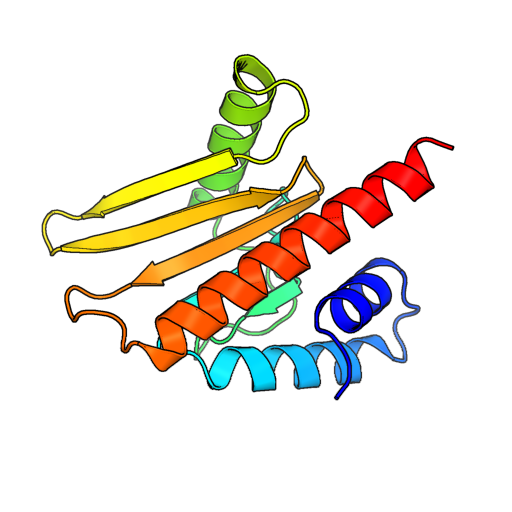127 ? 6.061 1.834 5.655 1.00 90.81 127 LEU A O 1
ATOM 1011 N N . LEU A 1 128 ? 5.187 3.893 5.673 1.00 91.81 128 LEU A N 1
ATOM 1012 C CA . LEU A 1 128 ? 5.736 4.276 4.368 1.00 91.81 128 LEU A CA 1
ATOM 1013 C C . LEU A 1 128 ? 7.271 4.262 4.363 1.00 91.81 128 LEU A C 1
ATOM 1015 O O . LEU A 1 128 ? 7.886 3.872 3.369 1.00 91.81 128 LEU A O 1
ATOM 1019 N N . LYS A 1 129 ? 7.902 4.646 5.479 1.00 90.31 129 LYS A N 1
ATOM 1020 C CA . LYS A 1 129 ? 9.359 4.569 5.644 1.00 90.31 129 LYS A CA 1
ATOM 1021 C C . LYS A 1 129 ? 9.851 3.119 5.637 1.00 90.31 129 LYS A C 1
ATOM 1023 O O . LYS A 1 129 ? 10.834 2.826 4.957 1.00 90.31 129 LYS A O 1
ATOM 1028 N N . ASP A 1 130 ? 9.165 2.233 6.353 1.00 88.19 130 ASP A N 1
ATOM 1029 C CA . ASP A 1 130 ? 9.483 0.804 6.390 1.00 88.19 130 ASP A CA 1
ATOM 1030 C C . ASP A 1 130 ? 9.295 0.163 5.006 1.00 88.19 130 ASP A C 1
ATOM 1032 O O . ASP A 1 130 ? 10.151 -0.598 4.558 1.00 88.19 130 ASP A O 1
ATOM 1036 N N . MET A 1 131 ? 8.231 0.521 4.275 1.00 89.38 131 MET A N 1
ATOM 1037 C CA . MET A 1 131 ? 7.976 0.005 2.922 1.00 89.38 131 MET A CA 1
ATOM 1038 C C . MET A 1 131 ? 9.034 0.461 1.918 1.00 89.38 131 MET A C 1
ATOM 1040 O O . MET A 1 131 ? 9.486 -0.336 1.093 1.00 89.38 131 MET A O 1
ATOM 1044 N N . LYS A 1 132 ? 9.496 1.712 2.026 1.00 89.19 132 LYS A N 1
ATOM 1045 C CA . LYS A 1 132 ? 10.616 2.206 1.223 1.00 89.19 132 LYS A CA 1
ATOM 1046 C C . LYS A 1 132 ? 11.888 1.405 1.491 1.00 89.19 132 LYS A C 1
ATOM 1048 O O . LYS A 1 132 ? 12.449 0.845 0.552 1.00 89.19 132 LYS A O 1
ATOM 1053 N N . LEU A 1 133 ? 12.293 1.298 2.761 1.00 86.00 133 LEU A N 1
ATOM 1054 C CA . LEU A 1 133 ? 13.489 0.549 3.160 1.00 86.00 133 LEU A CA 1
ATOM 1055 C C . LEU A 1 133 ? 13.422 -0.903 2.679 1.00 86.00 133 LEU A C 1
ATOM 1057 O O . LEU A 1 133 ? 14.396 -1.435 2.155 1.00 86.00 133 LEU A O 1
ATOM 1061 N N . PHE A 1 134 ? 12.261 -1.532 2.832 1.00 84.38 134 PHE A N 1
ATOM 1062 C CA . PHE A 1 134 ? 12.036 -2.885 2.361 1.00 84.38 134 PHE A CA 1
ATOM 1063 C C . PHE A 1 134 ? 12.225 -3.014 0.844 1.00 84.38 134 PHE A C 1
ATOM 1065 O O . PHE A 1 134 ? 12.945 -3.904 0.389 1.00 84.38 134 PHE A O 1
ATOM 1072 N N . SER A 1 135 ? 11.626 -2.113 0.061 1.00 85.88 135 SER A N 1
ATOM 1073 C CA . SER A 1 135 ? 11.764 -2.129 -1.398 1.00 85.88 135 SER A CA 1
ATOM 1074 C C . SER A 1 135 ? 13.215 -1.950 -1.852 1.00 85.88 135 SER A C 1
ATOM 1076 O O . SER A 1 135 ? 13.646 -2.627 -2.783 1.00 85.88 135 SER A O 1
ATOM 1078 N N . ASP A 1 136 ? 13.988 -1.107 -1.159 1.00 85.31 136 ASP A N 1
ATOM 1079 C CA . ASP A 1 136 ? 15.409 -0.903 -1.439 1.00 85.31 136 ASP A CA 1
ATOM 1080 C C . ASP A 1 136 ? 16.213 -2.193 -1.188 1.00 85.31 136 ASP A C 1
ATOM 1082 O O . ASP A 1 136 ? 17.024 -2.575 -2.029 1.00 85.31 136 ASP A O 1
ATOM 1086 N N . ILE A 1 137 ? 15.934 -2.908 -0.087 1.00 83.00 137 ILE A N 1
ATOM 1087 C CA . ILE A 1 137 ? 16.585 -4.190 0.246 1.00 83.00 137 ILE A CA 1
ATOM 1088 C C . ILE A 1 137 ? 16.283 -5.263 -0.809 1.00 83.00 137 ILE A C 1
ATOM 1090 O O . ILE A 1 137 ? 17.180 -5.994 -1.232 1.00 83.00 137 ILE A O 1
ATOM 1094 N N . ILE A 1 138 ? 15.025 -5.390 -1.243 1.00 80.81 138 ILE A N 1
ATOM 1095 C CA . ILE A 1 138 ? 14.655 -6.403 -2.241 1.00 80.81 138 ILE A CA 1
ATOM 1096 C C . ILE A 1 138 ? 15.324 -6.113 -3.583 1.00 80.81 138 ILE A C 1
ATOM 1098 O O . ILE A 1 138 ? 15.883 -7.035 -4.178 1.00 80.81 138 ILE A O 1
ATOM 1102 N N . VAL A 1 139 ? 15.312 -4.856 -4.043 1.00 82.50 139 VAL A N 1
ATOM 1103 C CA . VAL A 1 139 ? 16.005 -4.483 -5.284 1.00 82.50 139 VAL A CA 1
ATOM 1104 C C . VAL A 1 139 ? 17.500 -4.764 -5.167 1.00 82.50 139 VAL A C 1
ATOM 1106 O O . VAL A 1 139 ? 18.063 -5.321 -6.106 1.00 82.50 139 VAL A O 1
ATOM 1109 N N . SER A 1 140 ? 18.141 -4.452 -4.033 1.00 80.31 140 SER A N 1
ATOM 1110 C CA . SER A 1 140 ? 19.578 -4.706 -3.875 1.00 80.31 140 SER A CA 1
ATOM 1111 C C . SER A 1 140 ? 19.932 -6.191 -3.934 1.00 80.31 140 SER A C 1
ATOM 1113 O O . SER A 1 140 ? 20.923 -6.535 -4.557 1.00 80.31 140 SER A O 1
ATOM 1115 N N . ILE A 1 141 ? 19.101 -7.071 -3.362 1.00 78.62 141 ILE A N 1
ATOM 1116 C CA . ILE A 1 141 ? 19.319 -8.529 -3.413 1.00 78.62 141 ILE A CA 1
ATOM 1117 C C . ILE A 1 141 ? 19.187 -9.078 -4.841 1.00 78.62 141 ILE A C 1
ATOM 1119 O O . ILE A 1 141 ? 19.885 -10.015 -5.194 1.00 78.62 141 ILE A O 1
ATOM 1123 N N . HIS A 1 142 ? 18.281 -8.524 -5.652 1.00 69.06 142 HIS A N 1
ATOM 1124 C CA . HIS A 1 142 ? 18.038 -9.001 -7.022 1.00 69.06 142 HIS A CA 1
ATOM 1125 C C . HIS A 1 142 ? 18.927 -8.325 -8.078 1.00 69.06 142 HIS A C 1
ATOM 1127 O O . HIS A 1 142 ? 18.861 -8.693 -9.249 1.00 69.06 142 HIS A O 1
ATOM 1133 N N . SER A 1 143 ? 19.698 -7.306 -7.686 1.00 65.62 143 SER A N 1
ATOM 1134 C CA . SER A 1 143 ? 20.641 -6.602 -8.567 1.00 65.62 143 SER A CA 1
ATOM 1135 C C . SER A 1 143 ? 22.082 -7.115 -8.440 1.00 65.62 143 SER A C 1
ATOM 1137 O O . SER A 1 143 ? 22.925 -6.706 -9.240 1.00 65.62 143 SER A O 1
ATOM 1139 N N . GLU A 1 144 ? 22.359 -7.968 -7.447 1.00 46.59 144 GLU A N 1
ATOM 1140 C CA . GLU A 1 144 ? 23.583 -8.780 -7.318 1.00 46.59 144 GLU A CA 1
ATOM 1141 C C . GLU A 1 144 ? 23.406 -10.146 -7.995 1.00 46.59 144 GLU A C 1
ATOM 1143 O O . GLU A 1 144 ? 24.395 -10.621 -8.602 1.00 46.59 144 GLU A O 1
#

Organism: NCBI:txid412755

Sequence (144 aa):
QENLTKIFRDILMGSYSELKGHIEKAEKHLQEINARIIISDISGNVLVHNVQGVSSGLSLRADLRDFISSCNVIRENVFLSDSAEFKGNSEEGKELQLYIFKYILAVLIMKSEEELDPESSEKIRVLLKDMKLFSDIIVSIHSE

pLDDT: mean 81.35, std 10.96, range [46.59, 94.56]

Foldseek 3Di:
DDFLLVLVCCCVVHDPPCNVVSQVVNLVLQLVAPWWKFKDWLQQQTSHTVDPPDDHRDGDDPVVSVVSPVVVVVCCVPVVFAKDKDWDADPQGWIWIWIGQGRTMIMIIIDHNPPGDPVNVVSVVSVVVSVNVSSVVVVVVVVD